Protein AF-A0A1H3DZP8-F1 (afdb_monomer_lite)

Sequence (76 aa):
MWAASGHDTATAALDAALEHGLSQGPTESTNTKIRLLTRIAFGFHSAHALIGLAMLALGGHPPTLPGRARHPRTRQ

pLDDT: mean 85.43, std 14.54, range [40.34, 98.25]

Structure (mmCIF, N/CA/C/O backbone):
data_AF-A0A1H3DZP8-F1
#
_entry.id   AF-A0A1H3DZP8-F1
#
loop_
_atom_site.group_PDB
_atom_site.id
_atom_site.type_symbol
_atom_site.label_atom_id
_atom_site.label_alt_id
_atom_site.label_comp_id
_atom_site.label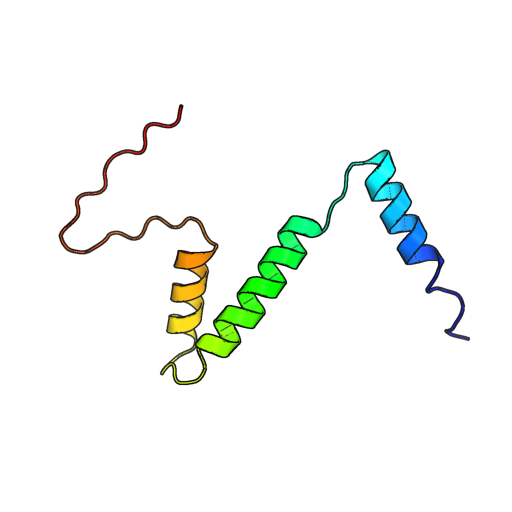_asym_id
_atom_site.label_entity_id
_atom_site.label_seq_id
_atom_site.pdbx_PDB_ins_code
_atom_site.Cartn_x
_atom_site.Cartn_y
_atom_site.Cartn_z
_atom_site.occupancy
_atom_site.B_iso_or_equiv
_atom_site.auth_seq_id
_atom_site.auth_comp_id
_atom_site.auth_asym_id
_atom_site.auth_atom_id
_atom_site.pdbx_PDB_model_num
ATOM 1 N N . MET A 1 1 ? 8.688 30.109 19.434 1.00 40.34 1 MET A N 1
ATOM 2 C CA . MET A 1 1 ? 7.338 29.722 19.898 1.00 40.34 1 MET A CA 1
ATOM 3 C C . MET A 1 1 ? 6.764 28.704 18.903 1.00 40.34 1 MET A C 1
ATOM 5 O O . MET A 1 1 ? 6.138 29.109 17.943 1.00 40.34 1 MET A O 1
ATOM 9 N N . TRP A 1 2 ? 7.088 27.410 19.048 1.00 49.53 2 TRP A N 1
ATOM 10 C CA . TRP A 1 2 ? 6.652 26.308 18.146 1.00 49.53 2 TRP A CA 1
ATOM 11 C C . TRP A 1 2 ? 6.271 25.025 18.915 1.00 49.53 2 TRP A C 1
ATOM 13 O O . TRP A 1 2 ? 5.619 24.150 18.370 1.00 49.53 2 TRP A O 1
ATOM 23 N N . ALA A 1 3 ? 6.664 24.867 20.182 1.00 51.19 3 ALA A N 1
ATOM 24 C CA . ALA A 1 3 ? 6.637 23.555 20.838 1.00 51.19 3 ALA A CA 1
ATOM 25 C C . ALA A 1 3 ? 5.313 23.179 21.540 1.00 51.19 3 ALA A C 1
ATOM 27 O O . ALA A 1 3 ? 5.255 22.121 22.152 1.00 51.19 3 ALA A O 1
ATOM 28 N N . ALA A 1 4 ? 4.260 24.002 21.469 1.00 55.00 4 ALA A N 1
ATOM 29 C CA . ALA A 1 4 ? 3.017 23.753 22.214 1.00 55.00 4 ALA A CA 1
ATOM 30 C C . ALA A 1 4 ? 1.888 23.079 21.403 1.00 55.00 4 ALA A C 1
ATOM 32 O O . ALA A 1 4 ? 0.984 22.524 22.009 1.00 55.00 4 ALA A O 1
ATOM 33 N N . SER A 1 5 ? 1.924 23.064 20.063 1.00 63.56 5 SER A N 1
ATOM 34 C CA . SER A 1 5 ? 0.763 22.643 19.245 1.00 63.56 5 SER A CA 1
ATOM 35 C C . SER A 1 5 ? 0.677 21.142 18.929 1.00 63.56 5 SER A C 1
ATOM 37 O O . SER A 1 5 ? -0.211 20.718 18.194 1.00 63.56 5 SER A O 1
ATOM 39 N N . GLY A 1 6 ? 1.625 20.328 19.402 1.00 62.75 6 GLY A N 1
ATOM 40 C CA . GLY A 1 6 ? 1.688 18.901 19.054 1.00 62.75 6 GLY A CA 1
ATOM 41 C C . GLY A 1 6 ? 0.690 18.021 19.811 1.00 62.75 6 GLY A C 1
ATOM 42 O O . GLY A 1 6 ? 0.343 16.948 19.329 1.00 62.75 6 GLY A O 1
ATOM 43 N N . HIS A 1 7 ? 0.232 18.461 20.985 1.00 64.44 7 HIS A N 1
ATOM 44 C CA . HIS A 1 7 ? -0.713 17.700 21.803 1.00 64.44 7 HIS A CA 1
ATOM 45 C C . HIS A 1 7 ? -2.144 17.804 21.249 1.00 64.44 7 HIS A C 1
ATOM 47 O O . HIS A 1 7 ? -2.849 16.802 21.183 1.00 64.44 7 HIS A O 1
ATOM 53 N N . ASP A 1 8 ? -2.516 18.984 20.744 1.00 74.69 8 ASP A N 1
ATOM 54 C CA . ASP A 1 8 ? -3.879 19.292 20.292 1.00 74.69 8 ASP A CA 1
ATOM 55 C C . ASP A 1 8 ? -4.291 18.520 19.029 1.00 74.69 8 ASP A C 1
ATOM 57 O O . ASP A 1 8 ? -5.465 18.216 18.828 1.00 74.69 8 ASP A O 1
ATOM 61 N N . THR A 1 9 ? -3.338 18.172 18.159 1.00 81.44 9 THR A N 1
ATOM 62 C CA . THR A 1 9 ? -3.638 17.441 16.916 1.00 81.44 9 THR A CA 1
ATOM 63 C C . THR A 1 9 ? -3.892 15.958 17.162 1.00 81.44 9 THR A C 1
ATOM 65 O O . THR A 1 9 ? -4.764 15.372 16.521 1.00 81.44 9 THR A O 1
ATOM 68 N N . ALA A 1 10 ? -3.161 15.348 18.099 1.00 84.00 10 ALA A N 1
ATOM 69 C CA . ALA A 1 10 ? -3.357 13.953 18.474 1.00 84.00 10 ALA A CA 1
ATOM 70 C C . ALA A 1 10 ? 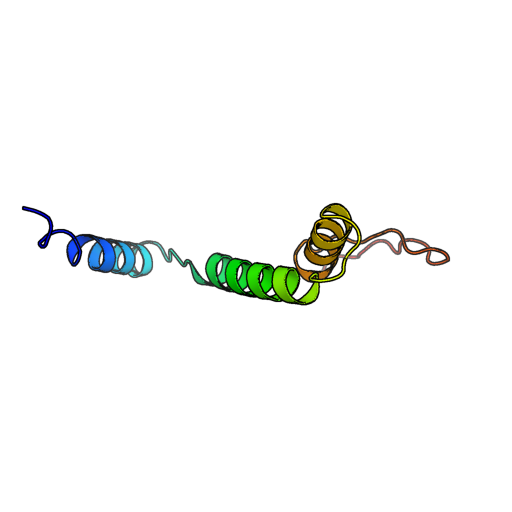-4.682 13.760 19.222 1.00 84.00 10 ALA A C 1
ATOM 72 O O . ALA A 1 10 ? -5.403 12.804 18.941 1.00 84.00 10 ALA A O 1
ATOM 73 N N . THR A 1 11 ? -5.029 14.685 20.121 1.00 90.31 11 THR A N 1
ATOM 74 C CA . THR A 1 11 ? -6.325 14.670 20.811 1.00 90.31 11 THR A CA 1
ATOM 75 C C . THR A 1 11 ? -7.469 14.915 19.834 1.00 90.31 11 THR A C 1
ATOM 77 O O . THR A 1 11 ? -8.405 14.130 19.818 1.00 90.31 11 THR A O 1
ATOM 80 N N . ALA A 1 12 ? -7.347 15.884 18.920 1.00 89.12 12 ALA A N 1
ATOM 81 C CA . ALA A 1 12 ? -8.364 16.111 17.891 1.00 89.12 12 ALA A CA 1
ATOM 82 C C . ALA A 1 12 ? -8.578 14.886 16.980 1.00 89.12 12 ALA A C 1
ATOM 84 O O . ALA A 1 12 ? -9.706 14.584 16.592 1.00 89.12 12 ALA A O 1
ATOM 85 N N . ALA A 1 13 ? -7.511 14.153 16.640 1.00 88.81 13 ALA A N 1
ATOM 86 C CA . ALA A 1 13 ? -7.622 12.914 15.872 1.00 88.81 13 ALA A CA 1
ATOM 87 C C . ALA A 1 13 ? -8.289 11.783 16.674 1.00 88.81 13 ALA A C 1
ATOM 89 O O . ALA A 1 13 ? -9.043 10.997 16.099 1.00 88.81 13 ALA A O 1
ATOM 90 N N . LEU A 1 14 ? -8.028 11.703 17.982 1.00 90.94 14 LEU A N 1
ATOM 91 C CA . LEU A 1 14 ? -8.679 10.749 18.878 1.00 90.94 14 LEU A CA 1
ATOM 92 C C . LEU A 1 14 ? -10.172 11.057 19.018 1.00 90.94 14 LEU A C 1
ATOM 94 O O . LEU A 1 14 ? -10.985 10.155 18.840 1.00 90.94 14 LEU A O 1
ATOM 98 N N . ASP A 1 15 ? -10.526 12.316 19.263 1.00 94.69 15 ASP A N 1
ATOM 99 C CA . ASP A 1 15 ? -11.915 12.753 19.399 1.00 94.69 15 ASP A CA 1
ATOM 100 C C . ASP A 1 15 ? -12.691 12.459 18.112 1.00 94.69 15 ASP A C 1
ATOM 102 O O . ASP A 1 15 ? -13.728 11.806 18.145 1.00 94.69 15 ASP A O 1
ATOM 106 N N . ALA A 1 16 ? -12.132 12.782 16.942 1.00 91.81 16 ALA A N 1
ATOM 107 C CA . ALA A 1 16 ? -12.770 12.465 15.667 1.00 91.81 16 ALA A CA 1
ATOM 108 C C . ALA A 1 16 ? -12.861 10.949 15.383 1.00 91.81 16 ALA A C 1
ATOM 110 O O . ALA A 1 16 ? -13.797 10.487 14.723 1.00 91.81 16 ALA A O 1
ATOM 111 N N . ALA A 1 17 ? -11.914 10.144 15.875 1.00 93.50 17 ALA A N 1
ATOM 112 C CA . ALA A 1 17 ? -11.999 8.688 15.789 1.00 93.50 17 ALA A CA 1
ATOM 113 C C . ALA A 1 17 ? -13.108 8.126 16.694 1.00 93.50 17 ALA A C 1
ATOM 115 O O . ALA A 1 17 ? -13.832 7.223 16.275 1.00 93.50 17 ALA A O 1
ATOM 116 N N . LEU A 1 18 ? -13.267 8.667 17.906 1.00 95.44 18 LEU A N 1
ATOM 117 C CA . LEU A 1 18 ? -14.286 8.242 18.869 1.00 95.44 18 LEU A CA 1
ATOM 118 C C . LEU A 1 18 ? -15.691 8.717 18.477 1.00 95.44 18 LEU A C 1
ATOM 120 O O . LEU A 1 18 ? -16.639 7.938 18.536 1.00 95.44 18 LEU A O 1
ATOM 124 N N . GLU A 1 19 ? -15.827 9.970 18.049 1.00 96.44 19 GLU A N 1
ATOM 125 C CA . GLU A 1 19 ? -17.112 10.598 17.730 1.00 96.44 19 GLU A CA 1
ATOM 126 C C . GLU A 1 19 ? -17.611 10.260 16.322 1.00 96.44 19 GLU A C 1
ATOM 128 O O . GLU A 1 19 ? -18.819 10.197 16.085 1.00 96.44 19 GLU A O 1
ATOM 133 N N . HIS A 1 20 ? -16.700 10.063 15.363 1.00 94.06 20 HIS A N 1
ATOM 134 C CA . HIS A 1 20 ? -17.050 9.925 13.944 1.00 94.06 20 HIS A CA 1
ATOM 135 C C . HIS A 1 20 ? -16.490 8.659 13.289 1.00 94.06 20 HIS A C 1
ATOM 137 O O . HIS A 1 20 ? -16.683 8.454 12.090 1.00 94.06 20 HIS A O 1
ATOM 143 N N . GLY A 1 21 ? -15.794 7.799 14.041 1.00 92.06 21 GLY A N 1
ATOM 144 C CA . GLY A 1 21 ? -15.217 6.565 13.506 1.00 92.06 21 GLY A CA 1
ATOM 145 C C . GLY A 1 21 ? -14.122 6.802 12.462 1.00 92.06 21 GLY A C 1
ATOM 146 O O . GLY A 1 21 ? -13.844 5.910 11.655 1.00 92.06 21 GLY A O 1
ATOM 147 N N . LEU A 1 22 ? -13.513 7.995 12.426 1.00 94.56 22 LEU A N 1
ATOM 148 C CA . LEU A 1 22 ? -12.458 8.296 11.462 1.00 94.56 22 LEU A CA 1
ATOM 149 C C . LEU A 1 22 ? -11.225 7.426 11.729 1.00 94.56 22 LEU A C 1
ATOM 151 O O . LEU A 1 22 ? -10.680 7.400 12.828 1.00 94.56 22 LEU A O 1
ATOM 155 N N . SER A 1 23 ? -10.753 6.729 10.694 1.00 92.38 23 SER A N 1
ATOM 156 C CA . SER A 1 23 ? -9.580 5.859 10.770 1.00 92.38 23 SER A CA 1
ATOM 157 C C . SER A 1 23 ? -8.637 6.104 9.603 1.00 92.38 23 SER A C 1
ATOM 159 O O . SER A 1 23 ? -9.052 6.130 8.445 1.00 92.38 23 SER A O 1
ATOM 161 N N . GLN A 1 24 ? -7.345 6.212 9.909 1.00 93.88 24 GLN A N 1
ATOM 162 C CA . GLN A 1 24 ? -6.280 6.241 8.904 1.00 93.88 24 GLN A CA 1
ATOM 163 C C . GLN A 1 24 ? -5.759 4.837 8.559 1.00 93.88 24 GLN A C 1
ATOM 165 O O . GLN A 1 24 ? -4.924 4.699 7.674 1.00 93.88 24 GLN A O 1
ATOM 170 N N . GLY A 1 25 ? -6.258 3.773 9.202 1.00 94.62 25 GLY A N 1
ATOM 171 C CA . GLY A 1 25 ? -5.742 2.407 9.037 1.00 94.62 25 GLY A CA 1
ATOM 172 C C . GLY A 1 25 ? -5.639 1.929 7.578 1.00 94.62 25 GLY A C 1
ATOM 173 O O . GLY A 1 25 ? -4.564 1.479 7.170 1.00 94.62 25 GLY A O 1
ATOM 174 N N . PRO A 1 26 ? -6.700 2.045 6.754 1.00 93.69 26 PRO A N 1
ATOM 175 C CA . PRO A 1 26 ? -6.642 1.673 5.338 1.00 93.69 26 PRO A CA 1
ATOM 176 C C . PRO A 1 26 ? -5.625 2.490 4.528 1.00 93.69 26 PRO A C 1
ATOM 178 O O . PRO A 1 26 ? -4.890 1.928 3.710 1.00 93.69 26 PRO A O 1
ATOM 181 N N . THR A 1 27 ? -5.547 3.799 4.778 1.00 95.06 27 THR A N 1
ATOM 182 C CA . THR A 1 27 ? -4.597 4.707 4.119 1.00 95.06 27 THR A CA 1
ATOM 183 C C . THR A 1 27 ? -3.162 4.361 4.503 1.00 95.06 27 THR A C 1
ATOM 185 O O . THR A 1 27 ? -2.333 4.136 3.626 1.00 95.06 27 THR A O 1
ATOM 188 N N . GLU A 1 28 ? -2.871 4.214 5.795 1.00 96.81 28 GLU A N 1
ATOM 189 C CA . GLU A 1 28 ? -1.533 3.884 6.294 1.00 96.81 28 GLU A CA 1
ATOM 190 C C . GLU A 1 28 ? -1.061 2.500 5.839 1.00 96.81 28 GLU A C 1
ATOM 192 O O . GLU A 1 28 ? 0.090 2.319 5.423 1.00 96.81 28 GLU A O 1
ATOM 197 N N . SER A 1 29 ? -1.962 1.513 5.835 1.00 96.00 29 SER A N 1
ATOM 198 C CA . SER A 1 29 ? -1.676 0.185 5.285 1.00 96.00 29 SER A CA 1
ATOM 199 C C . SER A 1 29 ? -1.330 0.261 3.794 1.00 96.00 29 SER A C 1
ATOM 201 O O . SER A 1 29 ? -0.368 -0.366 3.340 1.00 96.00 29 SER A O 1
ATOM 203 N N . THR A 1 30 ? -2.064 1.074 3.030 1.00 96.56 30 THR A N 1
ATOM 204 C CA . THR A 1 30 ? -1.798 1.296 1.603 1.00 96.56 30 THR A CA 1
ATOM 205 C C . THR A 1 30 ? -0.460 2.004 1.395 1.00 96.56 30 THR A C 1
ATOM 207 O O . THR A 1 30 ? 0.357 1.527 0.609 1.00 96.56 30 THR A O 1
ATOM 210 N N . ASN A 1 31 ? -0.174 3.066 2.152 1.00 97.06 31 ASN A N 1
ATOM 211 C CA . ASN A 1 31 ? 1.096 3.797 2.110 1.00 97.06 31 ASN A CA 1
ATOM 212 C C . ASN A 1 31 ? 2.290 2.880 2.408 1.00 97.06 31 ASN A C 1
ATOM 214 O O . ASN A 1 31 ? 3.316 2.928 1.724 1.00 97.06 31 ASN A O 1
ATOM 218 N N . THR A 1 32 ? 2.134 1.988 3.388 1.00 98.06 32 THR A N 1
ATOM 219 C CA . THR A 1 32 ? 3.147 0.990 3.748 1.00 98.06 32 THR A CA 1
ATOM 220 C C . THR A 1 32 ? 3.393 0.014 2.598 1.00 98.06 32 THR A C 1
ATOM 222 O O . THR A 1 32 ? 4.544 -0.236 2.230 1.00 98.06 32 THR A O 1
ATOM 225 N N . LYS A 1 33 ? 2.328 -0.500 1.970 1.00 97.50 33 LYS A N 1
ATOM 226 C CA . LYS A 1 33 ? 2.448 -1.397 0.813 1.00 97.50 33 LYS A CA 1
ATOM 227 C C . LYS A 1 33 ? 3.058 -0.697 -0.400 1.00 97.50 33 LYS A C 1
ATOM 229 O O . LYS A 1 33 ? 3.913 -1.289 -1.048 1.00 97.50 33 LYS A O 1
ATOM 234 N N . ILE A 1 34 ? 2.700 0.555 -0.681 1.00 97.31 34 ILE A N 1
ATOM 235 C CA . ILE A 1 34 ? 3.325 1.340 -1.756 1.00 97.31 34 ILE A CA 1
ATOM 236 C C . ILE A 1 34 ? 4.827 1.496 -1.505 1.00 97.31 34 ILE A C 1
A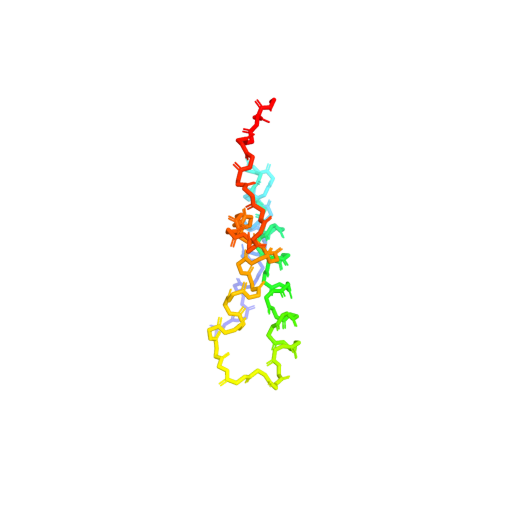TOM 238 O O . ILE A 1 34 ? 5.618 1.216 -2.401 1.00 97.31 34 ILE A O 1
ATOM 242 N N . ARG A 1 35 ? 5.247 1.847 -0.281 1.00 97.31 35 ARG A N 1
ATOM 243 C CA . ARG A 1 35 ? 6.675 1.922 0.081 1.00 97.31 35 ARG A CA 1
ATOM 244 C C . ARG A 1 35 ? 7.408 0.600 -0.152 1.00 97.31 35 ARG A C 1
ATOM 246 O O . ARG A 1 35 ? 8.530 0.611 -0.660 1.00 97.31 35 ARG A O 1
ATOM 253 N N . LEU A 1 36 ? 6.782 -0.526 0.191 1.00 98.25 36 LEU A N 1
ATOM 254 C CA . LEU A 1 36 ? 7.338 -1.853 -0.068 1.00 98.25 36 LEU A CA 1
ATOM 255 C C . LEU A 1 36 ? 7.458 -2.138 -1.572 1.00 98.25 36 LEU A C 1
ATOM 257 O O . LEU A 1 36 ? 8.525 -2.547 -2.024 1.00 98.25 36 LEU A O 1
ATOM 261 N N . LEU A 1 37 ? 6.401 -1.898 -2.352 1.00 97.62 37 LEU A N 1
ATOM 262 C CA . LEU A 1 37 ? 6.405 -2.138 -3.799 1.00 97.62 37 LEU A CA 1
ATOM 263 C C . LEU A 1 37 ? 7.446 -1.276 -4.513 1.00 97.62 37 LEU A C 1
ATOM 265 O O . LEU A 1 37 ? 8.155 -1.779 -5.378 1.00 97.62 37 LEU A O 1
ATOM 269 N N . THR A 1 38 ? 7.610 -0.018 -4.102 1.00 97.69 38 THR A N 1
ATOM 270 C CA . THR A 1 38 ? 8.673 0.858 -4.611 1.00 97.69 38 THR A CA 1
ATOM 271 C C . THR A 1 38 ? 10.058 0.269 -4.354 1.00 97.69 38 THR A C 1
ATOM 273 O O . THR A 1 38 ? 10.909 0.311 -5.237 1.00 97.69 38 THR A O 1
ATOM 276 N N . ARG A 1 39 ? 10.289 -0.330 -3.177 1.00 97.44 39 ARG A N 1
ATOM 277 C CA . ARG A 1 39 ? 11.562 -0.997 -2.868 1.00 97.44 39 ARG A CA 1
ATOM 278 C C . ARG A 1 39 ? 11.785 -2.245 -3.722 1.00 97.44 39 ARG A C 1
ATOM 280 O O . ARG A 1 39 ? 12.900 -2.481 -4.166 1.00 97.44 39 ARG A O 1
ATOM 287 N N . ILE A 1 40 ? 10.740 -3.035 -3.954 1.00 96.31 40 ILE A N 1
ATOM 288 C CA . ILE A 1 40 ? 10.801 -4.218 -4.828 1.00 96.31 40 ILE A CA 1
ATOM 289 C C . ILE A 1 40 ? 11.069 -3.809 -6.284 1.00 96.31 40 ILE A C 1
ATOM 291 O O . ILE A 1 40 ? 11.760 -4.520 -7.004 1.00 96.31 40 ILE A O 1
ATOM 295 N N . ALA A 1 41 ? 10.558 -2.653 -6.709 1.00 96.88 41 ALA A N 1
ATOM 296 C CA . ALA A 1 41 ? 10.712 -2.144 -8.067 1.00 96.88 41 ALA A CA 1
ATOM 297 C C . ALA A 1 41 ? 12.099 -1.552 -8.374 1.00 96.88 41 ALA A C 1
ATOM 299 O O . ALA A 1 41 ? 12.330 -1.122 -9.507 1.00 96.88 41 ALA A O 1
ATOM 300 N N . PHE A 1 42 ? 13.043 -1.527 -7.423 1.00 95.62 42 PHE A N 1
ATOM 301 C CA . PHE A 1 42 ? 14.435 -1.229 -7.760 1.00 95.62 42 PHE A CA 1
ATOM 302 C C . PHE A 1 42 ? 14.940 -2.249 -8.797 1.00 95.62 42 PHE A C 1
ATOM 304 O O . PHE A 1 42 ? 14.917 -3.452 -8.559 1.00 95.62 42 PHE A O 1
ATOM 311 N N . GLY A 1 43 ? 15.372 -1.763 -9.967 1.00 93.25 43 GLY A N 1
ATOM 312 C CA . GLY A 1 43 ? 15.742 -2.599 -11.120 1.00 93.25 43 GLY A CA 1
ATOM 313 C C . GLY A 1 43 ? 14.665 -2.702 -12.210 1.00 93.25 43 GLY A C 1
ATOM 314 O O . GLY A 1 43 ? 14.910 -3.286 -13.265 1.00 93.25 43 GLY A O 1
ATOM 315 N N . PHE A 1 44 ? 13.484 -2.109 -12.013 1.00 97.06 44 PHE A N 1
ATOM 316 C CA . PHE A 1 44 ? 12.523 -1.931 -13.101 1.00 97.06 44 PHE A CA 1
ATOM 317 C C . PHE A 1 44 ? 13.040 -0.920 -14.126 1.00 97.06 44 PHE A C 1
ATOM 319 O O . PHE A 1 44 ? 13.663 0.082 -13.785 1.00 97.06 44 PHE A O 1
ATOM 326 N N . HIS A 1 45 ? 12.722 -1.164 -15.397 1.00 95.19 45 HIS A N 1
ATOM 327 C CA . HIS A 1 45 ? 13.180 -0.335 -16.514 1.00 95.19 45 HIS A CA 1
ATOM 328 C C . HIS A 1 45 ? 12.368 0.970 -16.651 1.00 95.19 45 HIS A C 1
ATOM 330 O O . HIS A 1 45 ? 12.753 1.860 -17.403 1.00 95.19 45 HIS A O 1
ATOM 336 N N . SER A 1 46 ? 11.223 1.091 -15.959 1.00 96.19 46 SER A N 1
ATOM 337 C CA . SER A 1 46 ? 10.392 2.301 -15.953 1.00 96.19 46 SER A CA 1
ATOM 338 C C . SER A 1 46 ? 9.461 2.383 -14.736 1.00 96.19 46 SER A C 1
ATOM 340 O O . SER A 1 46 ? 9.073 1.366 -14.157 1.00 96.19 46 SER A O 1
ATOM 342 N N . ALA A 1 47 ? 9.017 3.600 -14.404 1.00 95.06 47 ALA A N 1
ATOM 343 C CA . ALA A 1 47 ? 8.010 3.839 -13.365 1.00 95.06 47 ALA A CA 1
ATOM 344 C C . ALA A 1 47 ? 6.631 3.239 -13.707 1.00 95.06 47 ALA A C 1
ATOM 346 O O . ALA A 1 47 ? 5.882 2.862 -12.808 1.00 95.06 47 ALA A O 1
ATOM 347 N N . HIS A 1 48 ? 6.307 3.085 -14.996 1.00 96.25 48 HIS A N 1
ATOM 348 C CA . HIS A 1 48 ? 5.052 2.466 -15.433 1.00 96.25 48 HIS A CA 1
ATOM 349 C C . HIS A 1 48 ? 4.932 1.012 -14.961 1.00 96.25 48 HIS A C 1
ATOM 351 O O . HIS A 1 48 ? 3.842 0.575 -14.599 1.00 96.25 48 HIS A O 1
ATOM 357 N N . ALA A 1 49 ? 6.048 0.277 -14.891 1.00 95.56 49 ALA A N 1
ATOM 358 C CA . ALA A 1 49 ? 6.052 -1.086 -14.366 1.00 95.56 49 ALA A CA 1
ATOM 359 C C . ALA A 1 49 ? 5.689 -1.133 -12.866 1.00 95.56 49 ALA A C 1
ATOM 361 O O . ALA A 1 49 ? 4.936 -2.010 -12.444 1.00 95.56 49 ALA A O 1
ATOM 362 N N . LEU A 1 50 ? 6.147 -0.160 -12.067 1.00 95.94 50 LEU A N 1
ATOM 363 C CA . LEU A 1 50 ? 5.761 -0.028 -10.656 1.00 95.94 50 LEU A CA 1
ATOM 364 C C . LEU A 1 50 ? 4.277 0.337 -10.514 1.00 95.94 50 LEU A C 1
ATOM 366 O O . LEU A 1 50 ? 3.581 -0.251 -9.688 1.00 95.94 50 LEU A O 1
ATOM 370 N N . ILE A 1 51 ? 3.777 1.268 -11.332 1.00 94.44 51 ILE A N 1
ATOM 371 C CA . ILE A 1 51 ? 2.355 1.648 -11.333 1.00 94.44 51 ILE A CA 1
ATOM 372 C C . ILE A 1 51 ? 1.484 0.428 -11.662 1.00 94.44 51 ILE A C 1
ATOM 374 O O . ILE A 1 51 ? 0.520 0.153 -10.949 1.00 94.44 51 ILE A O 1
ATOM 378 N N . GLY A 1 52 ? 1.859 -0.355 -12.678 1.00 93.88 52 GLY A N 1
ATOM 379 C CA . GLY A 1 52 ? 1.171 -1.599 -13.023 1.00 93.88 52 GLY A CA 1
ATOM 380 C C . GLY A 1 52 ? 1.170 -2.615 -11.876 1.00 93.88 52 GLY A C 1
ATOM 381 O O . GLY A 1 52 ? 0.125 -3.184 -11.555 1.00 93.88 52 GLY A O 1
ATOM 382 N N . LEU A 1 53 ? 2.311 -2.790 -11.201 1.00 94.19 53 LEU A N 1
ATOM 383 C CA . LEU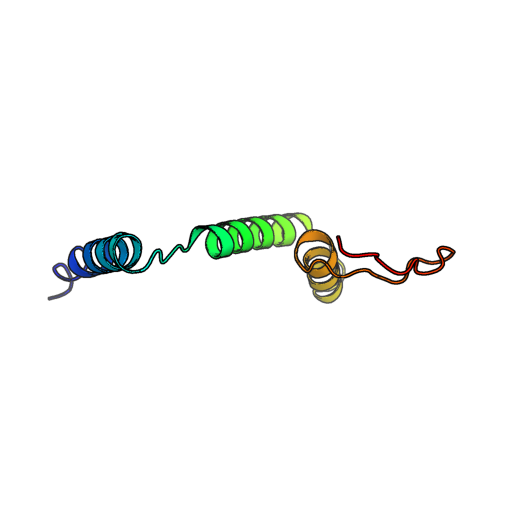 A 1 53 ? 2.420 -3.652 -10.022 1.00 94.19 53 LEU A CA 1
ATOM 384 C C . LEU A 1 53 ? 1.507 -3.180 -8.876 1.00 94.19 53 LEU A C 1
ATOM 386 O O . LEU A 1 53 ? 0.814 -3.995 -8.267 1.00 94.19 53 LEU A O 1
ATOM 390 N N . ALA A 1 54 ? 1.453 -1.873 -8.609 1.00 95.38 54 ALA A N 1
ATOM 391 C CA . ALA A 1 54 ? 0.574 -1.297 -7.593 1.00 95.38 54 ALA A CA 1
ATOM 392 C C . ALA A 1 54 ? -0.913 -1.478 -7.939 1.00 95.38 54 ALA A C 1
ATOM 394 O O . ALA A 1 54 ? -1.699 -1.866 -7.076 1.00 95.38 54 ALA A O 1
ATOM 395 N N . MET A 1 55 ? -1.309 -1.275 -9.199 1.00 93.81 55 MET A N 1
ATOM 396 C CA . MET A 1 55 ? -2.689 -1.504 -9.643 1.00 93.81 55 MET A CA 1
ATOM 397 C C . MET A 1 55 ? -3.117 -2.966 -9.479 1.00 93.81 55 MET A C 1
ATOM 399 O O . MET A 1 55 ? -4.251 -3.224 -9.072 1.00 93.81 55 MET A O 1
ATOM 403 N N . LEU A 1 56 ? -2.214 -3.912 -9.748 1.00 91.38 56 LEU A N 1
ATOM 404 C CA . LEU A 1 56 ? -2.481 -5.340 -9.589 1.00 91.38 56 LEU A CA 1
ATOM 405 C C . LEU A 1 56 ? -2.574 -5.757 -8.113 1.00 91.38 56 LEU A C 1
ATOM 407 O O . LEU A 1 56 ? -3.443 -6.545 -7.751 1.00 91.38 56 LEU A O 1
ATOM 411 N N . ALA A 1 57 ? -1.693 -5.226 -7.262 1.00 91.62 57 ALA A N 1
ATOM 412 C CA . ALA A 1 57 ? -1.608 -5.603 -5.851 1.00 91.62 57 ALA A CA 1
ATOM 413 C C . ALA A 1 57 ? -2.621 -4.878 -4.943 1.00 91.62 57 ALA A C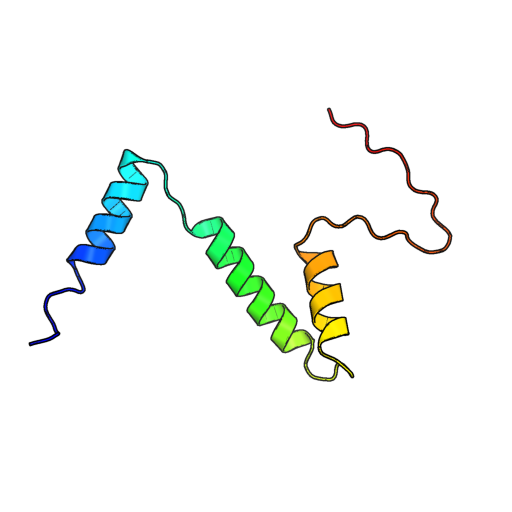 1
ATOM 415 O O . ALA A 1 57 ? -3.001 -5.420 -3.905 1.00 91.62 57 ALA A O 1
ATOM 416 N N . LEU A 1 58 ? -3.033 -3.653 -5.297 1.00 92.88 58 LEU A N 1
ATOM 417 C CA . LEU A 1 58 ? -3.838 -2.768 -4.438 1.00 92.88 58 LEU A CA 1
ATOM 418 C C . LEU A 1 58 ? -5.137 -2.289 -5.093 1.00 92.88 58 LEU A C 1
ATOM 420 O O . LEU A 1 58 ? -6.125 -2.078 -4.399 1.00 92.88 58 LEU A O 1
ATOM 424 N N . GLY A 1 59 ? -5.156 -2.112 -6.416 1.00 85.19 59 GLY A N 1
ATOM 425 C CA . GLY A 1 59 ? -6.248 -1.426 -7.117 1.00 85.19 59 GLY A CA 1
ATOM 426 C C . GLY A 1 59 ? -7.503 -2.265 -7.362 1.00 85.19 59 GLY A C 1
ATOM 427 O O . GLY A 1 59 ? -8.468 -1.754 -7.925 1.00 85.19 59 GLY A O 1
ATOM 428 N N . GLY A 1 60 ? -7.492 -3.562 -7.024 1.00 82.25 60 GLY A N 1
ATOM 429 C CA . GLY A 1 60 ? -8.588 -4.485 -7.354 1.00 82.25 60 GLY A CA 1
ATOM 430 C C . GLY A 1 60 ? -8.877 -4.574 -8.860 1.00 82.25 60 GLY A C 1
ATOM 431 O O . GLY A 1 60 ? -9.937 -5.064 -9.258 1.00 82.25 60 GLY A O 1
ATOM 432 N N . HIS A 1 61 ? -7.956 -4.077 -9.695 1.00 79.38 61 HIS A N 1
ATOM 433 C CA . HIS A 1 61 ? -8.104 -4.027 -11.139 1.00 79.38 61 HIS A CA 1
ATOM 434 C C . HIS A 1 61 ? -8.120 -5.464 -11.673 1.00 79.38 61 HIS A C 1
ATOM 436 O O . HIS A 1 61 ? -7.212 -6.228 -11.349 1.00 79.38 61 HIS A O 1
ATOM 442 N N . PRO A 1 62 ? -9.131 -5.872 -12.457 1.00 78.25 62 PRO A N 1
ATOM 443 C CA . PRO A 1 62 ? -9.149 -7.176 -13.101 1.00 78.25 62 PRO A CA 1
ATOM 444 C C . PRO A 1 62 ? -8.509 -7.053 -14.493 1.00 78.25 62 PRO A C 1
ATOM 446 O O . PRO A 1 62 ? -9.239 -6.782 -15.451 1.00 78.25 62 PRO A O 1
ATOM 449 N N . PRO A 1 63 ? -7.179 -7.215 -14.646 1.00 77.94 63 PRO A N 1
ATOM 450 C CA . PRO A 1 63 ? -6.563 -7.119 -15.960 1.00 77.94 63 PRO A CA 1
ATOM 451 C C . PRO A 1 63 ? -7.115 -8.212 -16.876 1.00 77.94 63 PRO A C 1
ATOM 453 O O . PRO A 1 63 ? -7.344 -9.350 -16.452 1.00 77.94 63 PRO A O 1
ATOM 456 N N . THR A 1 64 ? -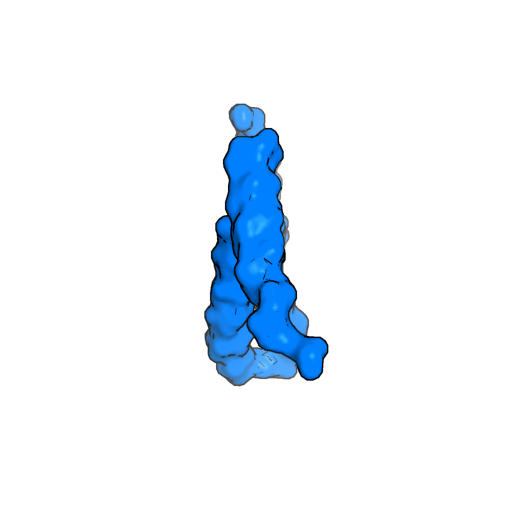7.297 -7.881 -18.151 1.00 80.50 64 THR A N 1
ATOM 457 C CA . THR A 1 64 ? -7.551 -8.890 -19.180 1.00 80.50 64 THR A CA 1
ATOM 458 C C . THR A 1 64 ? -6.280 -9.711 -19.350 1.00 80.50 64 THR A C 1
ATOM 460 O O . THR A 1 64 ? -5.266 -9.208 -19.830 1.00 80.50 64 THR A O 1
ATOM 463 N N . LEU A 1 65 ? -6.318 -10.968 -18.914 1.00 78.62 65 LEU A N 1
ATOM 464 C CA . LEU A 1 65 ? -5.170 -11.862 -18.999 1.00 78.62 65 LEU A CA 1
ATOM 465 C C . LEU A 1 65 ? -5.177 -12.584 -20.355 1.00 78.62 65 LEU A C 1
ATOM 467 O O . LEU A 1 65 ? -6.223 -13.119 -20.739 1.00 78.62 65 LEU A O 1
ATOM 471 N N . PRO A 1 66 ? -4.039 -12.643 -21.074 1.00 83.12 66 PRO A N 1
ATOM 472 C CA . PRO A 1 66 ? -3.946 -13.393 -22.322 1.00 83.12 66 PRO A CA 1
ATOM 473 C C . PRO A 1 66 ? -4.416 -14.841 -22.132 1.00 83.12 66 PRO A C 1
ATOM 475 O O . PRO A 1 66 ? -4.020 -15.512 -21.179 1.00 83.12 66 PRO A O 1
ATOM 478 N N . GLY A 1 67 ? -5.298 -15.313 -23.015 1.00 84.44 67 GLY A N 1
ATOM 479 C CA . GLY A 1 67 ? -5.834 -16.678 -22.965 1.00 84.44 67 GLY A CA 1
ATOM 480 C C . GLY A 1 67 ? -6.900 -16.944 -21.892 1.00 84.44 67 GLY A C 1
ATOM 481 O O . GLY A 1 67 ? -7.322 -18.088 -21.748 1.00 84.44 67 GLY A O 1
ATOM 482 N N . ARG A 1 68 ? -7.373 -15.933 -21.146 1.00 76.94 68 ARG A N 1
ATOM 483 C CA . ARG A 1 68 ? -8.492 -16.081 -20.196 1.00 76.94 68 ARG A CA 1
ATOM 484 C C . ARG A 1 68 ? -9.636 -15.142 -20.566 1.00 76.94 68 ARG A C 1
ATOM 486 O O . ARG A 1 68 ? -9.505 -13.924 -20.463 1.00 76.94 68 ARG A O 1
ATOM 493 N N . ALA A 1 69 ? -10.778 -15.704 -20.963 1.00 71.31 69 ALA A N 1
ATOM 494 C CA . ALA A 1 69 ? -11.999 -14.924 -21.147 1.00 71.31 69 ALA A CA 1
ATOM 495 C C . ALA A 1 69 ? -12.470 -14.355 -19.794 1.00 71.31 69 ALA A C 1
ATOM 497 O O . ALA A 1 69 ? -12.447 -15.044 -18.771 1.00 71.31 69 ALA A O 1
ATOM 498 N N . ARG A 1 70 ? -12.884 -13.082 -19.777 1.00 69.88 70 ARG A N 1
ATOM 499 C CA . ARG A 1 70 ? -13.382 -12.403 -18.573 1.00 69.88 70 ARG A CA 1
ATOM 500 C C . ARG A 1 70 ? -14.699 -13.047 -18.130 1.00 69.88 70 ARG A C 1
ATOM 502 O O . ARG A 1 70 ? -15.722 -12.836 -18.771 1.00 69.88 70 ARG A O 1
ATOM 509 N N . HIS A 1 71 ? -14.690 -13.796 -17.026 1.00 68.44 71 HIS A N 1
ATOM 510 C CA . HIS A 1 71 ? -15.926 -14.301 -16.426 1.00 68.44 71 HIS A CA 1
ATOM 511 C C . HIS A 1 71 ? -16.702 -13.136 -15.781 1.00 68.44 71 HIS A C 1
ATOM 513 O O . HIS A 1 71 ? -16.097 -12.345 -15.044 1.00 68.44 71 HIS A O 1
ATOM 519 N N . PRO A 1 72 ? -18.019 -12.991 -16.018 1.00 67.38 72 PRO A N 1
ATOM 520 C CA . PRO A 1 72 ? -18.825 -12.001 -15.312 1.00 67.38 72 PRO A CA 1
ATOM 521 C C . PRO A 1 72 ? -18.780 -12.299 -13.808 1.00 67.38 72 PRO A C 1
ATOM 523 O O . PRO A 1 72 ? -19.071 -13.413 -13.374 1.00 67.38 72 PRO A O 1
ATOM 526 N N . ARG A 1 73 ? -18.349 -11.328 -12.995 1.00 67.50 73 ARG A N 1
ATOM 527 C CA . ARG A 1 73 ? -18.332 -11.488 -11.535 1.00 67.50 73 ARG A CA 1
ATOM 528 C C . ARG A 1 73 ? -19.768 -11.370 -11.033 1.00 67.50 73 ARG A C 1
ATOM 530 O O . ARG A 1 73 ? -20.297 -10.265 -10.978 1.00 67.50 73 ARG A O 1
ATOM 537 N N . THR A 1 74 ? -20.386 -12.487 -10.667 1.00 59.44 74 THR A N 1
ATOM 538 C CA . THR A 1 74 ? -21.603 -12.485 -9.850 1.00 59.44 74 THR A CA 1
ATOM 539 C C . THR A 1 74 ? -21.234 -11.935 -8.474 1.00 59.44 74 THR A C 1
ATOM 541 O O . THR A 1 74 ? -20.452 -12.551 -7.751 1.00 59.44 74 THR A O 1
ATOM 544 N N . ARG A 1 75 ? -21.725 -10.738 -8.139 1.00 59.16 75 ARG A N 1
ATOM 545 C CA . ARG A 1 75 ? -21.705 -10.239 -6.761 1.00 59.16 75 ARG A CA 1
ATOM 546 C C . ARG A 1 75 ? -22.894 -10.870 -6.030 1.00 59.16 75 ARG A C 1
ATOM 548 O O . ARG A 1 75 ? -24.019 -10.704 -6.496 1.00 59.16 75 ARG A O 1
ATOM 555 N N . GLN A 1 76 ? -22.613 -11.624 -4.967 1.00 45.84 76 GLN A N 1
ATOM 556 C CA . GLN A 1 76 ? -23.565 -11.858 -3.877 1.00 45.84 76 GLN A CA 1
ATOM 557 C C . GLN A 1 76 ? -23.534 -10.659 -2.935 1.00 45.84 76 GLN A C 1
ATOM 559 O O . GLN A 1 76 ? -22.446 -10.039 -2.832 1.00 45.84 76 GLN A O 1
#

Secondary structure (DSSP, 8-state):
--TTTHHHHHHHHHHHHHHH----HHHHHHHHHHHHHHHHTTT-S-HHHHHHHHHHHHS------TT---------

Foldseek 3Di:
DPPPCPVVVVVVVVCCCVVPVDDCVVVVVLVVVLVVLVVVCVVPPDVVVSVVVSCVVPVPDDDDDPPDDDDPDDDD

InterPro domains:
  IPR002560 Transposase IS204/IS1001/IS1096/IS1165, DDE domain [PF01610] (16-50)

Radius of gyration: 19.8 Å; chains: 1; bounding box: 39×46×45 Å

Organism: NCBI:txid418495